Protein AF-A0A2R6J2A5-F1 (afdb_monomer)

Mean predicted aligned error: 6.45 Å

Secondary structure (DSSP, 8-state):
--TTSTT---------HHHHHHHHHHHHHHSTT-HHHHHHHHHHHHHHHHHT--

Sequence (54 aa):
MDESLVDLEAITLELEEETIQAVDEKAFTDHRGNREAALRDLLDEWLKAREEED

pLDDT: mean 86.07, std 14.56, range [46.62, 97.12]

Structure (mmCIF, N/CA/C/O backbone):
data_AF-A0A2R6J2A5-F1
#
_entry.id   AF-A0A2R6J2A5-F1
#
loop_
_atom_site.group_PDB
_atom_site.id
_atom_site.type_symbol
_atom_site.label_atom_id
_atom_site.label_alt_id
_atom_site.label_comp_id
_atom_site.label_asym_id
_atom_site.label_entity_id
_atom_site.label_seq_id
_atom_site.pdbx_PDB_ins_code
_atom_site.Cartn_x
_atom_site.Cartn_y
_atom_site.Cartn_z
_atom_site.occupancy
_atom_site.B_iso_or_equiv
_atom_site.auth_seq_id
_atom_site.auth_comp_id
_atom_site.auth_asym_id
_atom_site.auth_atom_id
_atom_site.pdbx_PDB_model_num
ATOM 1 N N . MET A 1 1 ? 21.805 -5.946 -1.742 1.00 46.62 1 MET A N 1
ATOM 2 C CA . MET A 1 1 ? 21.03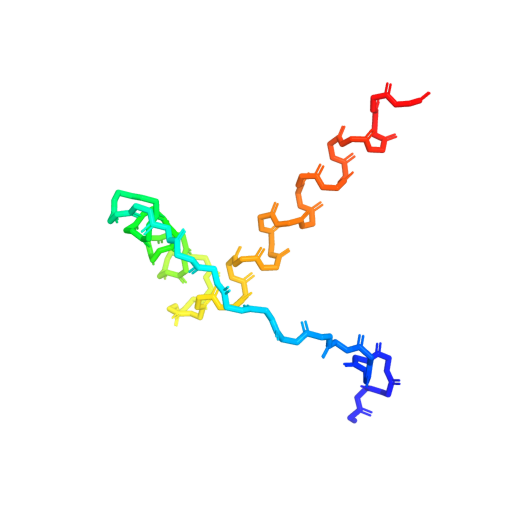8 -4.725 -1.439 1.00 46.62 1 MET A CA 1
ATOM 3 C C . MET A 1 1 ? 20.941 -4.018 -2.762 1.00 46.62 1 MET A C 1
ATOM 5 O O . MET A 1 1 ? 21.986 -3.727 -3.318 1.00 46.62 1 MET A O 1
ATOM 9 N N . ASP A 1 2 ? 19.747 -3.976 -3.337 1.00 50.81 2 ASP A N 1
ATOM 10 C CA . ASP A 1 2 ? 19.562 -3.557 -4.722 1.00 50.81 2 ASP A CA 1
ATOM 11 C C . ASP A 1 2 ? 19.594 -2.026 -4.799 1.00 50.81 2 ASP A C 1
ATOM 13 O O . ASP A 1 2 ? 18.764 -1.341 -4.200 1.00 50.81 2 ASP A O 1
ATOM 17 N N . GLU A 1 3 ? 20.626 -1.502 -5.455 1.00 52.66 3 GLU A N 1
ATOM 18 C CA . GLU A 1 3 ? 20.947 -0.076 -5.572 1.00 52.66 3 GLU A CA 1
ATOM 19 C C . GLU A 1 3 ? 20.053 0.643 -6.606 1.00 52.66 3 GLU A C 1
ATOM 21 O O . GLU A 1 3 ? 20.377 1.750 -7.025 1.00 52.66 3 GLU A O 1
ATOM 26 N N . SER A 1 4 ? 18.929 0.046 -7.032 1.00 56.94 4 SER A N 1
ATOM 27 C CA . SER A 1 4 ? 17.959 0.668 -7.948 1.00 56.94 4 SER A CA 1
ATOM 28 C C . SER A 1 4 ? 16.738 1.290 -7.251 1.00 56.94 4 SER A C 1
ATOM 30 O O . SER A 1 4 ? 15.919 1.922 -7.910 1.00 56.94 4 SER A O 1
ATOM 32 N N . LEU A 1 5 ? 16.589 1.122 -5.930 1.00 55.44 5 LEU A N 1
ATOM 33 C CA . LEU A 1 5 ? 15.469 1.661 -5.131 1.00 55.44 5 LEU A CA 1
ATOM 34 C C . LEU A 1 5 ? 15.781 3.026 -4.479 1.00 55.44 5 LEU A C 1
ATOM 36 O O . LEU A 1 5 ? 15.058 3.470 -3.591 1.00 55.44 5 LEU A O 1
ATOM 40 N N . VAL A 1 6 ? 16.892 3.666 -4.848 1.00 55.44 6 VAL A N 1
ATOM 41 C CA . VAL A 1 6 ? 17.555 4.693 -4.015 1.00 55.44 6 VAL A CA 1
ATOM 42 C C . VAL A 1 6 ? 17.055 6.123 -4.264 1.00 55.44 6 VAL A C 1
ATOM 44 O O . VAL A 1 6 ? 17.449 7.025 -3.536 1.00 55.44 6 VAL A O 1
ATOM 47 N N . ASP A 1 7 ? 16.143 6.324 -5.219 1.00 65.25 7 ASP A N 1
ATOM 48 C CA . ASP A 1 7 ? 15.523 7.628 -5.523 1.00 65.25 7 ASP A CA 1
ATOM 49 C C . ASP A 1 7 ? 13.998 7.595 -5.295 1.00 65.25 7 ASP A C 1
ATOM 51 O O . ASP A 1 7 ? 13.195 8.093 -6.080 1.00 65.25 7 ASP A O 1
ATOM 55 N N . LEU A 1 8 ? 13.567 6.919 -4.227 1.00 71.75 8 LEU A N 1
ATOM 56 C CA . LEU A 1 8 ? 12.162 6.900 -3.827 1.00 71.75 8 LEU A CA 1
ATOM 57 C C . LEU A 1 8 ? 11.858 8.108 -2.936 1.00 71.75 8 LEU A C 1
ATOM 59 O O . LEU A 1 8 ? 12.297 8.177 -1.787 1.00 71.75 8 LEU A O 1
ATOM 63 N N . GLU A 1 9 ? 11.066 9.041 -3.457 1.00 81.50 9 GLU A N 1
ATOM 64 C CA . GLU A 1 9 ? 10.475 10.115 -2.664 1.00 81.50 9 GLU A CA 1
ATOM 65 C C . GLU A 1 9 ? 9.285 9.572 -1.858 1.00 81.50 9 GLU A C 1
ATOM 67 O O . GLU A 1 9 ? 8.352 8.979 -2.404 1.00 81.50 9 GLU A O 1
ATOM 72 N N . ALA A 1 10 ? 9.319 9.755 -0.537 1.00 82.06 10 ALA A N 1
ATOM 73 C CA . ALA A 1 10 ? 8.211 9.393 0.337 1.00 82.06 10 ALA A CA 1
A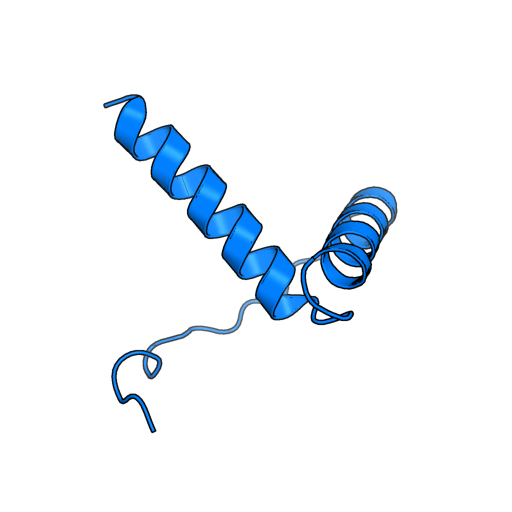TOM 74 C C . ALA A 1 10 ? 7.208 10.549 0.406 1.00 82.06 10 ALA A C 1
ATOM 76 O O . ALA A 1 10 ? 7.541 11.640 0.868 1.00 82.06 10 ALA A O 1
ATOM 77 N N . ILE A 1 11 ? 5.971 10.290 -0.014 1.00 87.56 11 ILE A N 1
ATOM 78 C CA . ILE A 1 11 ? 4.881 11.267 0.003 1.00 87.56 11 ILE A CA 1
ATOM 79 C C . ILE A 1 11 ? 3.820 10.799 0.998 1.00 87.56 11 ILE A C 1
ATOM 81 O O . ILE A 1 11 ? 3.425 9.633 1.004 1.00 87.56 11 ILE A O 1
ATOM 85 N N . THR A 1 12 ? 3.339 11.724 1.826 1.00 89.62 12 THR A N 1
ATOM 86 C CA . THR A 1 12 ? 2.191 11.494 2.706 1.00 89.62 12 THR A CA 1
ATOM 87 C C . THR A 1 12 ? 0.930 12.006 2.022 1.00 89.62 12 THR A C 1
ATOM 89 O O . THR A 1 12 ? 0.876 13.165 1.614 1.00 89.62 12 THR A O 1
ATOM 92 N N . LEU A 1 13 ? -0.084 11.150 1.915 1.00 88.44 13 LEU A N 1
ATOM 93 C CA . LEU A 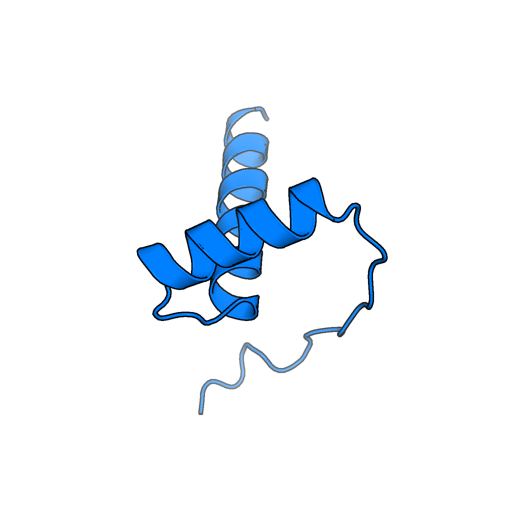1 13 ? -1.379 11.464 1.317 1.00 88.44 13 LEU A CA 1
ATOM 94 C C . LEU A 1 13 ? -2.473 11.273 2.366 1.00 88.44 13 LEU A C 1
ATOM 96 O O . LEU A 1 13 ? -2.475 10.275 3.087 1.00 88.44 13 LEU A O 1
ATOM 100 N N . GLU A 1 14 ? -3.408 12.213 2.431 1.00 94.38 14 GLU A N 1
ATOM 101 C CA . GLU A 1 14 ? -4.641 12.038 3.192 1.00 94.38 14 GLU A CA 1
ATOM 102 C C . GLU A 1 14 ? -5.678 11.379 2.284 1.00 94.38 14 GLU A C 1
ATOM 104 O O . GLU A 1 14 ? -6.013 11.903 1.221 1.00 94.38 14 GLU A O 1
ATOM 109 N N . LEU A 1 15 ? -6.146 10.203 2.694 1.00 92.25 15 LEU A N 1
ATOM 110 C CA . LEU A 1 15 ? -7.145 9.417 1.983 1.00 92.25 15 LEU A CA 1
ATOM 111 C C . LEU A 1 15 ? -8.374 9.238 2.866 1.00 92.25 15 LEU A C 1
ATOM 113 O O . LEU A 1 15 ? -8.295 9.305 4.094 1.00 92.25 15 LEU A O 1
ATOM 117 N N . GLU A 1 16 ? -9.509 8.977 2.229 1.00 96.81 16 GLU A N 1
ATOM 118 C CA . GLU A 1 16 ? -10.732 8.630 2.941 1.00 96.81 16 GLU A CA 1
ATOM 119 C C . GLU A 1 16 ? -10.595 7.270 3.634 1.00 96.81 16 GLU A C 1
ATOM 121 O O . GLU A 1 16 ? -9.883 6.377 3.165 1.00 96.81 16 GLU A O 1
ATOM 126 N N . GLU A 1 17 ? -11.314 7.098 4.744 1.00 96.00 17 GLU A N 1
ATOM 127 C CA . GLU A 1 17 ? -11.258 5.879 5.558 1.00 96.00 17 GLU A CA 1
ATOM 128 C C . G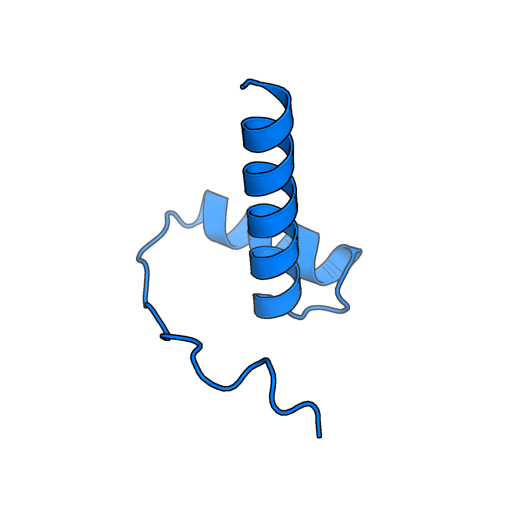LU A 1 17 ? -11.608 4.622 4.748 1.00 96.00 17 GLU A C 1
ATOM 130 O O . GLU A 1 17 ? -10.911 3.616 4.854 1.00 96.00 17 GLU A O 1
ATOM 135 N N . GLU A 1 18 ? -12.611 4.706 3.866 1.00 96.69 18 GLU A N 1
ATOM 136 C CA . GLU A 1 18 ? -12.998 3.607 2.971 1.00 96.69 18 GLU A CA 1
ATOM 137 C C . GLU A 1 18 ? -11.835 3.182 2.058 1.00 96.69 18 GLU A C 1
ATOM 139 O O . GLU A 1 18 ? -11.564 1.992 1.892 1.00 96.69 18 GLU A O 1
ATOM 144 N N . THR A 1 19 ? -11.085 4.153 1.527 1.00 95.75 19 THR A N 1
ATOM 145 C CA . THR A 1 19 ? -9.924 3.878 0.669 1.00 95.75 19 THR A CA 1
ATOM 146 C C . THR A 1 19 ? -8.806 3.224 1.475 1.00 95.75 19 THR A C 1
ATOM 148 O O . THR A 1 19 ? -8.207 2.246 1.028 1.00 95.75 19 THR A O 1
ATOM 151 N N . ILE A 1 20 ? -8.539 3.723 2.685 1.00 94.94 20 ILE A N 1
ATOM 152 C CA . ILE A 1 20 ? -7.528 3.143 3.579 1.00 94.94 20 ILE A CA 1
ATOM 153 C C . ILE A 1 20 ? -7.886 1.690 3.909 1.00 94.94 20 ILE A C 1
ATOM 155 O O . ILE A 1 20 ? -7.013 0.823 3.862 1.00 94.94 20 ILE A O 1
ATOM 159 N N . GLN A 1 21 ? -9.160 1.413 4.189 1.00 96.25 21 GLN A N 1
ATOM 160 C CA . GLN A 1 21 ? -9.634 0.072 4.511 1.00 96.25 21 GLN A CA 1
ATOM 161 C C . GLN 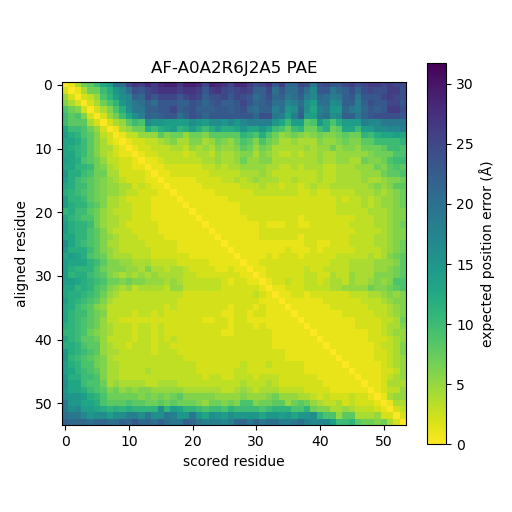A 1 21 ? -9.498 -0.892 3.324 1.00 96.25 21 GLN A C 1
ATOM 163 O O . GLN A 1 21 ? -9.059 -2.026 3.513 1.00 96.25 21 GLN A O 1
ATOM 168 N N . ALA A 1 22 ? -9.806 -0.446 2.104 1.00 95.94 22 ALA A N 1
ATOM 169 C CA . ALA A 1 22 ? -9.620 -1.255 0.900 1.00 95.94 22 ALA A CA 1
ATOM 170 C C . ALA A 1 22 ? -8.138 -1.598 0.660 1.00 95.94 22 ALA A C 1
ATOM 172 O O . ALA A 1 22 ? -7.797 -2.742 0.348 1.00 95.94 22 ALA A O 1
ATOM 173 N N . VAL A 1 23 ? -7.239 -0.628 0.863 1.00 95.12 23 VAL A N 1
ATOM 174 C CA . VAL A 1 23 ? -5.791 -0.863 0.766 1.00 95.12 23 VAL A CA 1
ATOM 175 C C . VAL A 1 23 ? -5.324 -1.836 1.853 1.00 95.12 23 VAL A C 1
ATOM 177 O O . VAL A 1 23 ? -4.507 -2.710 1.569 1.00 95.12 23 VAL A O 1
ATOM 180 N N . ASP A 1 24 ? -5.844 -1.726 3.077 1.00 95.31 24 ASP A N 1
ATOM 181 C CA . ASP A 1 24 ? -5.528 -2.660 4.162 1.00 95.31 24 ASP A CA 1
ATOM 182 C C . ASP A 1 24 ? -5.983 -4.086 3.874 1.00 95.31 24 ASP A C 1
ATOM 184 O O . ASP A 1 24 ? -5.244 -5.033 4.151 1.00 95.31 24 ASP A O 1
ATOM 188 N N . GLU A 1 25 ? -7.167 -4.255 3.292 1.00 97.12 25 GLU A N 1
ATOM 189 C CA . GLU A 1 25 ? -7.675 -5.567 2.904 1.00 97.12 25 GLU A CA 1
ATOM 190 C C . GLU A 1 25 ? -6.798 -6.210 1.821 1.00 97.12 25 GLU A C 1
ATOM 192 O O . GLU A 1 25 ? -6.387 -7.367 1.976 1.00 97.12 25 GLU A O 1
ATOM 197 N N . LYS A 1 26 ? -6.421 -5.455 0.776 1.00 95.69 26 LYS A N 1
ATOM 198 C CA . LYS A 1 26 ? -5.476 -5.932 -0.252 1.00 95.69 26 LYS A CA 1
ATOM 199 C C . LYS A 1 26 ? -4.115 -6.256 0.363 1.00 95.69 26 LYS A C 1
ATOM 201 O O . LYS A 1 26 ? -3.546 -7.319 0.115 1.00 95.69 26 LYS A O 1
ATOM 206 N N . ALA A 1 27 ? -3.602 -5.386 1.233 1.00 96.44 27 ALA A N 1
ATOM 207 C CA . ALA A 1 27 ? -2.342 -5.617 1.929 1.00 96.44 27 ALA A CA 1
ATOM 208 C C . ALA A 1 27 ? -2.369 -6.909 2.743 1.00 96.44 27 ALA A C 1
ATOM 210 O O . ALA A 1 27 ? -1.415 -7.688 2.691 1.00 96.44 27 ALA A O 1
ATOM 211 N N . PHE A 1 28 ? -3.450 -7.154 3.478 1.00 95.44 28 PHE A N 1
ATOM 212 C CA . PHE A 1 28 ? -3.612 -8.362 4.275 1.00 95.44 28 PHE A CA 1
ATOM 213 C C . PHE A 1 28 ? -3.712 -9.620 3.406 1.00 95.44 28 PHE A C 1
ATOM 215 O O . PHE A 1 28 ? -3.043 -10.612 3.701 1.00 95.44 28 PHE A O 1
ATOM 222 N N . THR A 1 29 ? -4.495 -9.555 2.330 1.00 96.12 29 THR A N 1
ATOM 223 C CA . THR A 1 29 ? -4.782 -10.691 1.444 1.00 96.12 29 THR A CA 1
ATOM 224 C C . THR A 1 29 ? -3.559 -11.103 0.628 1.00 96.12 29 THR A C 1
ATOM 226 O O . THR A 1 29 ? -3.173 -12.273 0.650 1.00 96.12 29 THR A O 1
ATOM 229 N N . ASP A 1 30 ? -2.893 -10.142 -0.015 1.00 93.88 30 ASP A N 1
ATOM 230 C CA . ASP A 1 30 ? -1.894 -10.427 -1.053 1.00 93.88 30 ASP A CA 1
ATOM 231 C C . ASP A 1 30 ? -0.453 -10.158 -0.598 1.00 93.88 30 ASP A C 1
ATOM 233 O O . ASP A 1 30 ? 0.501 -10.764 -1.092 1.00 93.88 30 ASP A O 1
ATOM 237 N N . HIS A 1 31 ? -0.270 -9.296 0.407 1.00 93.25 31 HIS A N 1
ATOM 238 C CA . HIS A 1 31 ? 1.050 -8.784 0.794 1.00 93.25 31 HIS A CA 1
ATOM 239 C C . HIS A 1 31 ? 1.403 -9.021 2.267 1.00 93.25 31 HIS A C 1
ATOM 241 O O . HIS A 1 31 ? 2.304 -8.374 2.807 1.00 93.25 31 HIS A O 1
ATOM 247 N N . ARG A 1 32 ? 0.726 -9.968 2.934 1.00 93.31 32 ARG A N 1
ATOM 248 C CA . ARG A 1 32 ? 0.955 -10.335 4.350 1.00 93.31 32 ARG A CA 1
ATOM 249 C C . ARG A 1 32 ? 0.854 -9.145 5.317 1.00 93.31 32 ARG A C 1
ATOM 251 O O . ARG A 1 32 ? 1.611 -9.055 6.283 1.00 93.31 32 ARG A O 1
ATOM 258 N N . GLY A 1 33 ? -0.060 -8.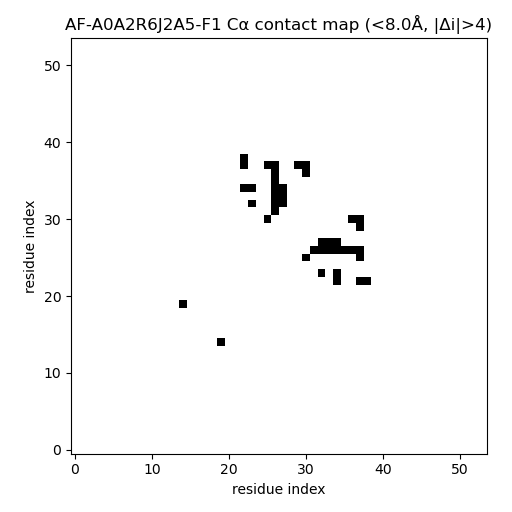225 5.039 1.00 91.69 33 GLY A N 1
ATOM 259 C CA . GLY A 1 33 ? -0.282 -7.001 5.809 1.00 91.69 33 GLY A CA 1
ATOM 260 C C . GLY A 1 33 ? 0.674 -5.852 5.473 1.00 91.69 33 GLY A C 1
ATOM 261 O O . GLY A 1 33 ? 0.669 -4.845 6.175 1.00 91.69 33 GLY A O 1
ATOM 262 N N . ASN A 1 34 ? 1.504 -5.964 4.429 1.00 92.50 34 ASN A N 1
ATOM 263 C CA . ASN A 1 34 ? 2.390 -4.876 4.021 1.00 92.50 34 ASN A CA 1
ATOM 264 C C . ASN A 1 34 ? 1.654 -3.867 3.125 1.00 92.50 34 ASN A C 1
ATOM 266 O O . ASN A 1 34 ? 1.500 -4.080 1.920 1.00 92.50 34 ASN A O 1
ATOM 270 N N . ARG A 1 35 ? 1.244 -2.744 3.724 1.00 93.06 35 ARG A N 1
ATOM 271 C CA . ARG A 1 35 ? 0.535 -1.663 3.029 1.00 93.06 35 ARG A CA 1
ATOM 272 C C . ARG A 1 35 ? 1.356 -1.032 1.905 1.00 93.06 35 ARG A C 1
ATOM 274 O O . ARG A 1 35 ? 0.814 -0.767 0.841 1.00 93.06 35 ARG A O 1
ATOM 281 N N . GLU A 1 36 ? 2.658 -0.826 2.099 1.00 91.50 36 GLU A N 1
ATOM 282 C CA . GLU A 1 36 ? 3.516 -0.268 1.045 1.00 91.50 36 GLU A CA 1
ATOM 283 C C . GLU A 1 36 ? 3.597 -1.190 -0.172 1.00 91.50 36 GLU A C 1
ATOM 285 O O . GLU A 1 36 ? 3.599 -0.714 -1.303 1.00 91.50 36 GLU A O 1
ATOM 290 N N . ALA A 1 37 ? 3.674 -2.504 0.048 1.00 92.25 37 ALA A N 1
ATOM 291 C CA . ALA A 1 37 ? 3.691 -3.468 -1.045 1.00 92.25 37 ALA A CA 1
ATOM 292 C C . ALA A 1 37 ? 2.366 -3.453 -1.821 1.00 92.25 37 ALA A C 1
ATOM 294 O O . ALA A 1 37 ? 2.404 -3.428 -3.045 1.00 92.25 37 ALA A O 1
ATOM 295 N N . ALA A 1 38 ? 1.228 -3.364 -1.124 1.00 94.94 38 ALA A N 1
ATOM 296 C CA . ALA A 1 38 ? -0.085 -3.231 -1.757 1.00 94.94 38 ALA A CA 1
ATOM 297 C C . ALA A 1 38 ? -0.229 -1.938 -2.565 1.00 94.94 38 ALA A C 1
ATOM 299 O O . ALA A 1 38 ? -0.735 -1.958 -3.680 1.00 94.94 38 ALA A O 1
ATOM 300 N N . LEU A 1 39 ? 0.245 -0.814 -2.022 1.00 92.75 39 LEU A N 1
ATOM 301 C CA . LEU A 1 39 ? 0.221 0.471 -2.720 1.00 92.75 39 LEU A CA 1
ATOM 302 C C . LEU A 1 39 ? 1.120 0.467 -3.960 1.00 92.75 39 LEU A C 1
ATOM 304 O O . LEU A 1 39 ? 0.724 0.998 -4.993 1.00 92.75 39 LEU A O 1
ATOM 308 N N . ARG A 1 40 ? 2.313 -0.136 -3.877 1.00 91.69 40 ARG A N 1
ATOM 309 C CA . ARG A 1 40 ? 3.208 -0.281 -5.036 1.00 91.69 40 ARG A CA 1
ATOM 310 C C . ARG A 1 40 ? 2.594 -1.170 -6.114 1.00 91.69 40 ARG A C 1
ATOM 312 O O . ARG A 1 40 ? 2.698 -0.819 -7.279 1.00 91.69 40 ARG A O 1
ATOM 319 N N . ASP A 1 41 ? 1.950 -2.266 -5.723 1.00 93.44 41 ASP A N 1
ATOM 320 C CA . ASP A 1 41 ? 1.246 -3.165 -6.643 1.00 93.44 41 ASP A CA 1
ATOM 321 C C . ASP A 1 41 ? 0.107 -2.432 -7.367 1.00 93.44 41 ASP A C 1
ATOM 323 O O . ASP A 1 41 ? 0.084 -2.390 -8.590 1.00 93.44 41 ASP A O 1
ATOM 327 N N . LEU A 1 42 ? -0.754 -1.720 -6.626 1.00 94.00 42 LEU A N 1
ATOM 328 C CA . LEU A 1 42 ? -1.829 -0.905 -7.210 1.00 94.00 42 LEU A CA 1
ATOM 329 C C . LEU A 1 42 ? -1.307 0.176 -8.166 1.00 94.00 42 LEU A C 1
ATOM 331 O O . LEU A 1 42 ? -1.910 0.431 -9.208 1.00 94.00 42 LEU A O 1
ATOM 335 N N . LEU A 1 43 ? -0.202 0.834 -7.807 1.00 91.81 43 LEU A N 1
ATOM 336 C CA . LEU A 1 43 ? 0.413 1.850 -8.657 1.00 91.81 43 LEU A CA 1
ATOM 337 C C . LEU A 1 43 ? 0.977 1.237 -9.945 1.00 91.81 43 LEU A C 1
ATOM 339 O O . LEU A 1 43 ? 0.794 1.807 -11.017 1.00 91.81 43 LEU A O 1
ATOM 343 N N . ASP A 1 44 ? 1.643 0.090 -9.843 1.00 92.19 44 ASP A N 1
ATOM 344 C CA . ASP A 1 44 ? 2.200 -0.641 -10.981 1.00 92.19 44 ASP A CA 1
ATOM 345 C C . ASP A 1 44 ? 1.096 -1.157 -11.921 1.00 92.19 44 ASP A C 1
ATOM 347 O O . ASP A 1 44 ? 1.189 -0.964 -13.133 1.00 92.19 44 ASP A O 1
ATOM 351 N N . GLU A 1 45 ? 0.011 -1.717 -11.374 1.00 93.94 45 GLU A N 1
ATOM 352 C CA . GLU A 1 45 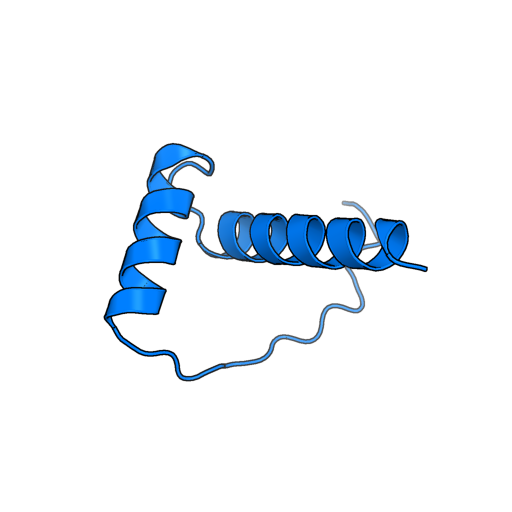? -1.189 -2.106 -12.131 1.00 93.94 45 GLU A CA 1
ATOM 353 C C . GLU A 1 45 ? -1.770 -0.916 -12.913 1.00 93.94 45 GLU A C 1
ATOM 355 O O . GLU A 1 45 ? -2.063 -1.026 -14.105 1.00 93.94 45 GLU A O 1
ATOM 360 N N . TRP A 1 46 ? -1.897 0.245 -12.265 1.00 94.06 46 TRP A N 1
ATOM 361 C CA . TRP A 1 46 ? -2.429 1.452 -12.898 1.00 94.06 46 TRP A CA 1
ATOM 362 C C . TRP A 1 46 ? -1.506 2.024 -13.982 1.00 94.06 46 TRP A C 1
ATOM 364 O O . TRP A 1 46 ? -1.990 2.471 -15.023 1.00 94.06 46 TRP A O 1
ATOM 374 N N . LEU A 1 47 ? -0.187 2.016 -13.760 1.00 92.31 47 LEU A N 1
ATOM 375 C CA . LEU A 1 47 ? 0.789 2.473 -14.755 1.00 92.31 47 LEU A CA 1
ATOM 376 C C . LEU A 1 47 ? 0.743 1.597 -16.009 1.00 92.31 47 LEU A C 1
ATOM 378 O O . LEU A 1 47 ? 0.629 2.13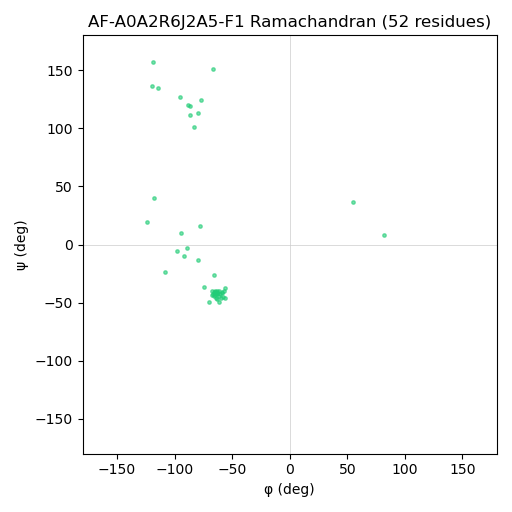3 -17.108 1.00 92.31 47 LEU A O 1
ATOM 382 N N . LYS A 1 48 ? 0.740 0.271 -15.837 1.00 92.81 48 LYS A N 1
ATOM 383 C CA . LYS A 1 48 ? 0.643 -0.688 -16.948 1.00 92.81 48 LYS A CA 1
ATOM 384 C C . LYS A 1 48 ? -0.640 -0.513 -17.745 1.00 92.81 48 LYS A C 1
ATOM 386 O O . LYS A 1 48 ? -0.580 -0.432 -18.966 1.00 92.81 48 LYS A O 1
ATOM 391 N N . ALA A 1 49 ? -1.776 -0.373 -17.057 1.00 94.06 49 ALA A N 1
ATOM 392 C CA . ALA A 1 49 ? -3.060 -0.142 -17.714 1.00 94.06 49 ALA A CA 1
ATOM 393 C C . ALA A 1 49 ? -3.024 1.102 -18.614 1.00 94.06 49 ALA A C 1
ATOM 395 O O . ALA A 1 49 ? -3.583 1.081 -19.701 1.00 94.06 49 ALA A O 1
ATOM 396 N N . ARG A 1 50 ? -2.320 2.161 -18.196 1.00 91.50 50 ARG A N 1
ATOM 397 C CA . ARG A 1 50 ? -2.151 3.375 -19.005 1.00 91.50 50 ARG A CA 1
ATOM 398 C C . ARG A 1 50 ? -1.176 3.209 -20.164 1.00 91.50 50 ARG A C 1
ATOM 400 O O . ARG A 1 50 ? -1.409 3.799 -21.208 1.00 91.50 50 ARG A O 1
ATOM 407 N N . GLU A 1 51 ? -0.102 2.443 -19.993 1.00 85.19 51 GLU A N 1
ATOM 408 C CA . GLU A 1 51 ? 0.830 2.136 -21.089 1.00 85.19 51 GLU A CA 1
ATOM 409 C C . GLU A 1 51 ? 0.173 1.292 -22.191 1.00 85.19 51 GLU A C 1
ATOM 411 O O . GLU A 1 51 ? 0.592 1.360 -23.341 1.00 85.19 51 GLU A O 1
ATOM 416 N N . GLU A 1 52 ? -0.859 0.513 -21.860 1.00 77.25 52 GLU A N 1
ATOM 417 C CA . GLU A 1 52 ? -1.654 -0.249 -22.831 1.00 77.25 52 GLU A CA 1
ATOM 418 C C . GLU A 1 52 ? -2.706 0.605 -23.570 1.00 77.25 52 GLU A C 1
ATOM 420 O O . GLU A 1 52 ? -3.263 0.152 -24.573 1.00 77.25 52 GLU A O 1
ATOM 425 N N . GLU A 1 53 ? -2.992 1.822 -23.090 1.00 69.25 53 GLU A N 1
ATOM 426 C CA . GLU A 1 53 ? -3.951 2.760 -23.697 1.00 69.25 53 GLU A CA 1
ATOM 427 C C . GLU A 1 53 ? -3.314 3.751 -24.703 1.00 69.25 53 GLU A C 1
ATOM 429 O O . GLU A 1 53 ? -4.060 4.423 -25.424 1.00 69.25 53 GLU A O 1
ATOM 434 N N . ASP A 1 54 ? -1.978 3.823 -24.786 1.00 50.59 54 ASP A N 1
ATOM 435 C CA . ASP A 1 54 ? -1.184 4.629 -25.746 1.00 50.59 54 ASP A CA 1
ATOM 436 C C . ASP A 1 54 ? -0.730 3.813 -26.982 1.00 50.59 54 ASP A C 1
ATOM 438 O O . ASP A 1 54 ? -0.738 4.377 -28.106 1.00 50.59 54 ASP A O 1
#

Solvent-accessible surface area (back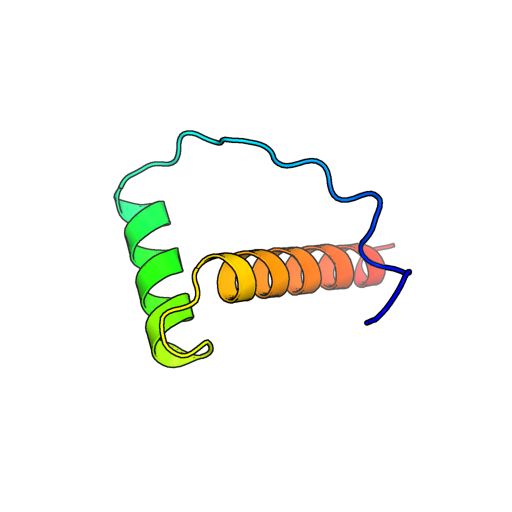bone atoms only — not comparable to full-atom values): 3442 Å² total; per-residue (Å²): 133,76,84,83,68,80,85,71,82,89,80,91,78,92,74,57,69,71,58,52,51,54,45,47,52,48,1,45,75,78,43,80,56,34,50,69,57,33,52,50,48,56,49,51,55,54,51,51,57,53,65,75,74,110

Foldseek 3Di:
DDPPCPPDDDDDDDDDPVVVVVLQVQCVPPVVRDSVVSVVVVVVVVVVVVVVVD

Radius of gyration: 13.15 Å; Cα contacts (8 Å, |Δi|>4): 21; chains: 1; bounding box: 34×23×32 Å